Protein AF-A0A6G0W9A1-F1 (afdb_monomer)

Structure (mmCIF, N/CA/C/O backbone):
data_AF-A0A6G0W9A1-F1
#
_entry.id   AF-A0A6G0W9A1-F1
#
loop_
_atom_site.group_PDB
_atom_site.id
_atom_site.type_symbol
_atom_site.label_atom_id
_atom_site.label_alt_id
_atom_site.label_comp_id
_atom_site.label_asym_id
_atom_site.label_entity_id
_atom_site.label_seq_id
_atom_site.pdbx_PDB_ins_code
_atom_site.Cartn_x
_atom_site.Cartn_y
_atom_site.Cartn_z
_atom_site.occupancy
_atom_site.B_iso_or_equiv
_atom_site.auth_seq_id
_atom_site.auth_comp_id
_atom_site.auth_asym_id
_atom_site.auth_atom_id
_atom_site.pdbx_PDB_model_num
ATOM 1 N N . MET A 1 1 ? -21.232 -17.040 -20.614 1.00 35.88 1 MET A N 1
ATOM 2 C CA . MET A 1 1 ? -21.129 -15.63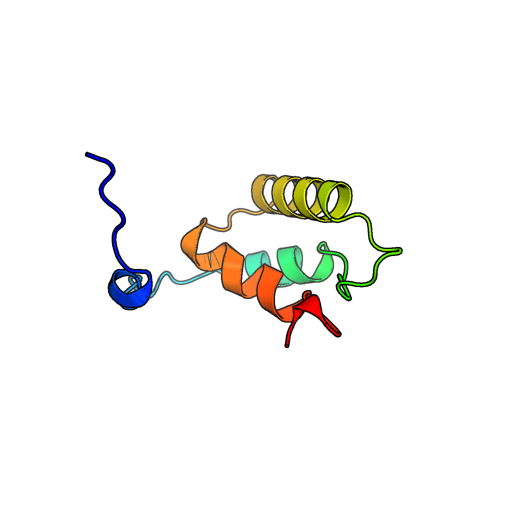7 -21.066 1.00 35.88 1 MET A CA 1
ATOM 3 C C . MET A 1 1 ? -20.735 -14.808 -19.859 1.00 35.88 1 MET A C 1
ATOM 5 O O . MET A 1 1 ? -21.497 -14.762 -18.905 1.00 35.88 1 MET A O 1
ATOM 9 N N . SER A 1 2 ? -19.500 -14.303 -19.853 1.00 49.72 2 SER A N 1
ATOM 10 C CA . SER A 1 2 ? -18.929 -13.532 -18.743 1.00 49.72 2 SER A CA 1
ATOM 11 C C . SER A 1 2 ? -19.615 -12.168 -18.676 1.00 49.72 2 SER A C 1
ATOM 13 O O . SER A 1 2 ? -19.590 -11.428 -19.659 1.00 49.72 2 SER A O 1
ATOM 15 N N . ALA A 1 3 ? -20.285 -11.863 -17.565 1.00 50.56 3 ALA A N 1
ATOM 16 C CA . ALA A 1 3 ? -20.926 -10.571 -17.361 1.00 50.56 3 ALA A CA 1
ATOM 17 C C . ALA A 1 3 ? -19.853 -9.537 -16.993 1.00 50.56 3 ALA A C 1
ATOM 19 O O . ALA A 1 3 ? -19.546 -9.334 -15.821 1.00 50.56 3 ALA A O 1
ATOM 20 N N . TYR A 1 4 ? -19.266 -8.897 -18.005 1.00 54.69 4 TYR A N 1
ATOM 21 C CA . TYR A 1 4 ? -18.494 -7.673 -17.813 1.00 54.69 4 TYR A CA 1
ATOM 22 C C . TYR A 1 4 ? -19.478 -6.552 -17.466 1.00 54.69 4 TYR A C 1
ATOM 24 O O . TYR A 1 4 ? -20.128 -5.979 -18.338 1.00 54.69 4 TYR A O 1
ATOM 32 N N . THR A 1 5 ? -19.643 -6.278 -16.175 1.00 56.78 5 THR A N 1
ATOM 33 C CA . THR A 1 5 ? -20.357 -5.083 -15.719 1.00 56.78 5 THR A CA 1
ATOM 34 C C . THR A 1 5 ? -19.435 -3.872 -15.887 1.00 56.78 5 THR A C 1
ATOM 36 O O . THR A 1 5 ? -18.315 -3.914 -15.371 1.00 56.78 5 THR A O 1
ATOM 39 N N . PRO A 1 6 ? -19.864 -2.806 -16.589 1.00 47.59 6 PRO A N 1
ATOM 40 C CA . PRO A 1 6 ? -19.039 -1.626 -16.800 1.00 47.59 6 PRO A CA 1
ATOM 41 C C . PRO A 1 6 ? -18.728 -0.943 -15.465 1.00 47.59 6 PRO A C 1
ATOM 43 O O . PRO A 1 6 ? -19.588 -0.849 -14.586 1.00 47.59 6 PRO A O 1
ATOM 46 N N . TYR A 1 7 ? -17.494 -0.449 -15.339 1.00 52.12 7 TYR A N 1
ATOM 47 C CA . TYR A 1 7 ? -16.940 0.234 -14.160 1.00 52.12 7 TYR A CA 1
ATOM 48 C C . TYR A 1 7 ? -17.818 1.398 -13.651 1.00 52.12 7 TYR A C 1
ATOM 50 O O . TYR A 1 7 ? -17.782 1.749 -12.474 1.00 52.12 7 TYR A O 1
ATOM 58 N N . GLU A 1 8 ? -18.663 1.961 -14.5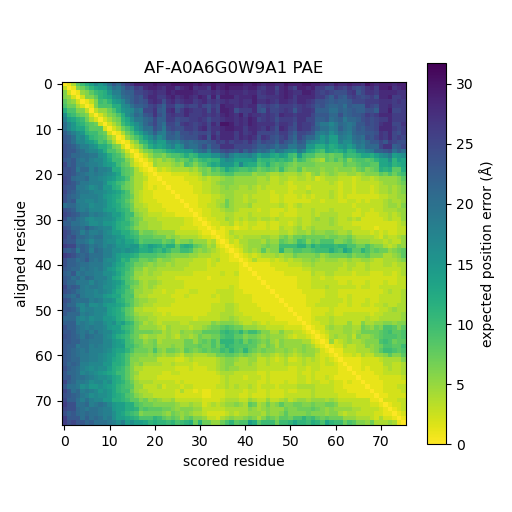18 1.00 46.00 8 GLU A N 1
ATOM 59 C CA . GLU A 1 8 ? -19.520 3.115 -14.232 1.00 46.00 8 GLU A CA 1
ATOM 60 C C . GLU A 1 8 ? -20.658 2.826 -13.233 1.00 46.00 8 GLU A C 1
ATOM 62 O O . GLU A 1 8 ? -21.154 3.744 -12.576 1.00 46.00 8 GLU A O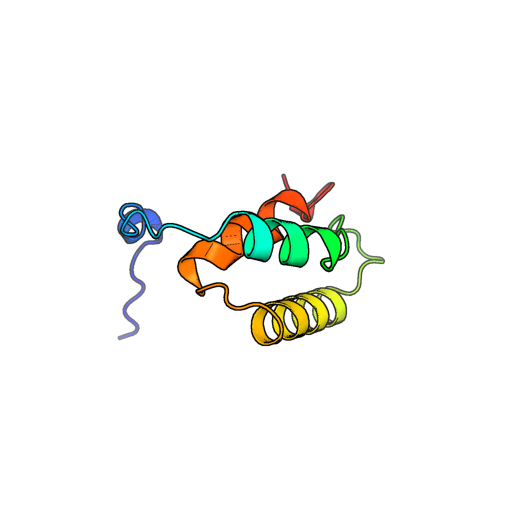 1
ATOM 67 N N . ALA A 1 9 ? -21.042 1.557 -13.041 1.00 45.28 9 ALA A N 1
ATOM 68 C CA . ALA A 1 9 ? -22.146 1.177 -12.154 1.00 45.28 9 ALA A CA 1
ATOM 69 C C . ALA A 1 9 ? -21.801 1.188 -10.647 1.00 45.28 9 ALA A C 1
ATOM 71 O O . ALA A 1 9 ? -22.692 0.986 -9.822 1.00 45.28 9 ALA A O 1
ATOM 72 N N . ARG A 1 10 ? -20.540 1.436 -10.257 1.00 51.88 10 ARG A N 1
ATOM 73 C CA . ARG A 1 10 ? -20.118 1.509 -8.839 1.00 51.88 10 ARG A CA 1
ATOM 74 C C . ARG A 1 10 ? -20.109 2.921 -8.243 1.00 51.88 10 ARG A C 1
ATOM 76 O O . ARG A 1 10 ? -19.731 3.096 -7.095 1.00 51.88 10 ARG A O 1
ATOM 83 N N . THR A 1 11 ? -20.565 3.942 -8.965 1.00 50.44 11 THR A N 1
ATOM 84 C CA . THR A 1 11 ? -20.462 5.351 -8.523 1.00 50.44 11 THR A CA 1
ATOM 85 C C . THR A 1 11 ? -21.481 5.791 -7.461 1.00 50.44 11 THR A C 1
ATOM 87 O O . THR A 1 11 ? -21.547 6.966 -7.104 1.00 50.44 11 THR A O 1
ATOM 90 N N . ARG A 1 12 ? -22.253 4.864 -6.888 1.00 49.19 12 ARG A N 1
ATOM 91 C CA . ARG A 1 12 ? -23.026 5.107 -5.662 1.00 49.19 12 ARG A CA 1
ATOM 92 C C . ARG A 1 12 ? -22.709 4.038 -4.635 1.00 49.19 12 ARG A C 1
ATOM 94 O O . ARG A 1 12 ? -23.582 3.284 -4.213 1.00 49.19 12 ARG A O 1
ATOM 101 N N . GLU A 1 13 ? -21.444 3.975 -4.236 1.00 53.50 13 GLU A N 1
ATOM 102 C CA . GLU A 1 13 ? -21.136 3.367 -2.950 1.00 53.50 13 GLU A CA 1
ATOM 103 C C . GLU A 1 13 ? -21.938 4.132 -1.886 1.00 53.50 13 GLU A C 1
ATOM 105 O O . GLU A 1 13 ? -21.952 5.370 -1.910 1.00 53.50 13 GLU A O 1
ATOM 110 N N . PRO A 1 14 ? -22.676 3.444 -0.995 1.00 51.41 14 PRO A N 1
ATOM 111 C CA . PRO A 1 14 ? -23.272 4.118 0.147 1.00 51.41 14 PRO A CA 1
ATOM 112 C C . PRO A 1 14 ? -22.158 4.900 0.840 1.00 51.41 14 PRO A C 1
ATOM 114 O O . PRO A 1 14 ? -21.024 4.427 0.888 1.00 51.41 14 PRO A O 1
ATOM 117 N N . SER A 1 15 ? -22.456 6.103 1.330 1.00 56.81 15 SER A N 1
ATOM 118 C CA . SER A 1 15 ? -21.521 6.911 2.113 1.00 56.81 15 SER A CA 1
ATOM 119 C C . SER A 1 15 ? -21.155 6.148 3.385 1.00 56.81 15 SER A C 1
ATOM 121 O O . SER A 1 15 ? -21.718 6.386 4.450 1.00 56.81 15 SER A O 1
ATOM 123 N N . VAL A 1 16 ? -20.268 5.163 3.273 1.00 58.81 16 VAL A N 1
ATOM 124 C CA . VAL A 1 16 ? -19.768 4.424 4.412 1.00 58.81 16 VAL A CA 1
ATOM 125 C C . VAL A 1 16 ? -18.886 5.407 5.145 1.00 58.81 16 VAL A C 1
ATOM 127 O O . VAL A 1 16 ? -17.906 5.925 4.605 1.00 58.81 16 VAL A O 1
ATOM 130 N N . LEU A 1 17 ? -19.314 5.714 6.364 1.00 66.94 17 LEU A N 1
ATOM 131 C CA . LEU A 1 17 ? -18.529 6.450 7.331 1.00 66.94 17 LEU A CA 1
ATOM 132 C C . LEU A 1 17 ? -17.295 5.604 7.631 1.00 66.94 17 LEU A C 1
ATOM 134 O O . LEU A 1 17 ? -17.348 4.666 8.421 1.00 66.94 17 LEU A O 1
ATOM 138 N N . ILE A 1 18 ? -16.209 5.903 6.926 1.00 68.56 18 ILE A N 1
ATOM 139 C CA . ILE A 1 18 ? -14.901 5.344 7.224 1.00 68.56 18 ILE A CA 1
ATOM 140 C C . ILE A 1 18 ? -14.410 6.060 8.483 1.00 68.56 18 ILE A C 1
ATOM 142 O O . ILE A 1 18 ? -14.336 7.293 8.462 1.00 68.56 18 ILE A O 1
ATOM 146 N N . PRO A 1 19 ? -14.084 5.342 9.568 1.00 76.94 19 PRO A N 1
ATOM 147 C CA . PRO A 1 19 ? -13.473 5.963 10.733 1.00 76.94 19 PRO A CA 1
ATOM 148 C C . PRO A 1 19 ? -12.164 6.651 10.326 1.00 76.94 19 PRO A C 1
ATOM 150 O O . PRO A 1 19 ? -11.285 6.025 9.731 1.00 76.94 19 PRO A O 1
ATOM 153 N N . SER A 1 20 ? -12.044 7.949 10.617 1.00 76.81 20 SER A N 1
ATOM 154 C CA . SER A 1 20 ? -10.879 8.750 10.217 1.00 76.81 20 SER A CA 1
ATOM 155 C C . SER A 1 20 ? -9.569 8.206 10.790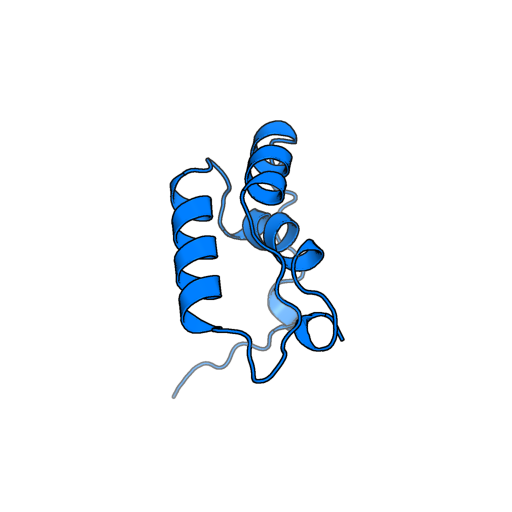 1.00 76.81 20 SER A C 1
ATOM 157 O O . SER A 1 20 ? -8.556 8.238 10.097 1.00 76.81 20 SER A O 1
ATOM 159 N N . ASP A 1 21 ? -9.596 7.672 12.016 1.00 83.19 21 ASP A N 1
ATOM 160 C CA . ASP A 1 21 ? -8.429 7.072 12.668 1.00 83.19 21 ASP A CA 1
ATOM 161 C C . ASP A 1 21 ? -7.941 5.818 11.930 1.00 83.19 21 ASP A C 1
ATOM 163 O O . ASP A 1 21 ? -6.759 5.721 11.611 1.00 83.19 21 ASP A O 1
ATOM 167 N N . ASP A 1 22 ? -8.845 4.899 11.572 1.00 82.75 22 ASP A N 1
ATOM 168 C CA . ASP A 1 22 ? -8.494 3.681 10.826 1.00 82.75 22 ASP A CA 1
ATOM 169 C C . ASP A 1 22 ? -7.956 4.019 9.426 1.00 82.75 22 ASP A C 1
ATOM 171 O O . ASP A 1 22 ? -6.999 3.404 8.954 1.00 82.75 22 ASP A O 1
ATOM 175 N N . LEU A 1 23 ? -8.527 5.039 8.772 1.00 84.12 23 LEU A N 1
ATOM 176 C CA . LEU A 1 23 ? -8.053 5.524 7.474 1.00 84.12 23 LEU A CA 1
ATOM 177 C C . LEU A 1 23 ? -6.655 6.141 7.569 1.00 84.12 23 LEU A C 1
ATOM 179 O O . LEU A 1 23 ? -5.822 5.945 6.683 1.00 84.12 23 LEU A O 1
ATOM 183 N N . GLN A 1 24 ? -6.396 6.906 8.626 1.00 85.75 24 GLN A N 1
ATOM 184 C CA . GLN A 1 24 ? -5.098 7.525 8.850 1.00 85.75 24 GLN A CA 1
ATOM 185 C C . GLN A 1 24 ? -4.034 6.482 9.202 1.00 85.75 24 GLN A C 1
ATOM 187 O O . GLN A 1 24 ? -2.923 6.560 8.683 1.00 85.75 24 GLN A O 1
ATOM 192 N N . ILE A 1 25 ? -4.376 5.483 10.021 1.00 87.94 25 ILE A N 1
ATOM 193 C CA . ILE A 1 25 ? -3.497 4.349 10.327 1.00 87.94 25 ILE A CA 1
ATOM 194 C C . ILE A 1 25 ? -3.136 3.609 9.040 1.00 87.94 25 ILE A C 1
ATOM 196 O O . ILE A 1 25 ? -1.952 3.463 8.750 1.00 87.94 25 ILE A O 1
ATOM 200 N N . ALA A 1 26 ? -4.129 3.246 8.224 1.00 88.44 26 ALA A N 1
ATOM 201 C CA . ALA A 1 26 ? -3.894 2.587 6.943 1.00 88.44 26 ALA A CA 1
ATOM 202 C C . ALA A 1 26 ? -2.933 3.386 6.055 1.00 88.44 26 ALA A C 1
ATOM 204 O O . ALA A 1 26 ? -1.941 2.853 5.573 1.00 88.44 26 ALA A O 1
ATOM 205 N N . ARG A 1 27 ? -3.181 4.691 5.888 1.00 87.25 27 ARG A N 1
ATOM 206 C CA . ARG A 1 27 ? -2.323 5.560 5.069 1.00 87.25 27 ARG A CA 1
ATOM 207 C C . ARG A 1 27 ? -0.890 5.649 5.581 1.00 87.25 27 ARG A C 1
ATOM 209 O O . ARG A 1 27 ? 0.018 5.707 4.767 1.00 87.25 27 ARG A O 1
ATOM 216 N N . ASN A 1 28 ? -0.691 5.674 6.894 1.00 88.62 28 ASN A N 1
ATOM 217 C CA . ASN A 1 28 ? 0.644 5.741 7.485 1.00 88.62 28 ASN A CA 1
ATOM 218 C C . ASN A 1 28 ? 1.397 4.405 7.404 1.00 88.62 28 ASN A C 1
ATOM 220 O O . ASN A 1 28 ? 2.621 4.395 7.496 1.00 88.62 28 ASN A O 1
ATOM 224 N N . SER A 1 29 ? 0.675 3.290 7.287 1.00 89.38 29 SER A N 1
ATOM 225 C CA . SER A 1 29 ? 1.256 1.949 7.175 1.00 89.38 29 SER A CA 1
ATOM 226 C C . SER A 1 29 ? 1.541 1.536 5.733 1.00 89.38 29 SER A C 1
ATOM 228 O O . SER A 1 29 ? 2.422 0.714 5.497 1.00 89.38 29 SER A O 1
ATOM 230 N N . LEU A 1 30 ? 0.808 2.091 4.769 1.00 91.38 30 LEU A N 1
ATOM 231 C CA . LEU A 1 30 ? 1.046 1.836 3.356 1.00 91.38 30 LEU A CA 1
ATOM 232 C C . LEU A 1 30 ? 2.332 2.508 2.875 1.00 91.38 30 LEU A C 1
ATOM 234 O O . LEU A 1 30 ? 2.665 3.623 3.269 1.00 91.38 30 LEU A O 1
ATOM 238 N N . THR A 1 31 ? 3.043 1.806 2.000 1.00 90.44 31 THR A N 1
ATOM 239 C CA . THR A 1 31 ? 4.224 2.334 1.314 1.00 90.44 31 THR A CA 1
ATOM 240 C C . THR A 1 31 ? 3.803 3.003 0.014 1.00 90.44 31 THR A C 1
ATOM 242 O O . THR A 1 31 ? 2.807 2.603 -0.584 1.00 90.44 31 THR A O 1
ATOM 245 N N . GLU A 1 32 ? 4.552 4.010 -0.422 1.00 92.00 32 GLU A N 1
ATOM 246 C CA . GLU A 1 32 ? 4.349 4.637 -1.727 1.00 92.00 32 GLU A CA 1
ATOM 247 C C . GLU A 1 32 ? 4.752 3.682 -2.862 1.00 92.00 32 GLU A C 1
ATOM 249 O O . GLU A 1 32 ? 5.626 2.828 -2.693 1.00 92.00 32 GLU A O 1
ATOM 254 N N . PHE A 1 33 ? 4.098 3.826 -4.013 1.00 92.12 33 PHE A N 1
ATOM 255 C CA . PHE A 1 33 ? 4.377 3.060 -5.223 1.00 92.12 33 PHE A CA 1
ATOM 256 C C . PHE A 1 33 ? 4.383 3.995 -6.430 1.00 92.12 33 PHE A C 1
ATOM 258 O O . PHE A 1 33 ? 3.347 4.564 -6.777 1.00 92.12 33 PHE A O 1
ATOM 265 N N . ASP A 1 34 ? 5.547 4.167 -7.058 1.00 89.94 34 ASP A N 1
ATOM 266 C CA . ASP A 1 34 ? 5.766 5.129 -8.144 1.00 89.94 34 ASP A CA 1
ATOM 267 C C . ASP A 1 34 ? 5.419 4.571 -9.535 1.00 89.94 34 ASP A C 1
ATOM 269 O O . ASP A 1 34 ? 5.281 5.328 -10.504 1.00 89.94 34 ASP A O 1
ATOM 273 N N . GLY A 1 35 ? 5.266 3.249 -9.655 1.00 86.50 35 GLY A N 1
ATOM 274 C CA . GLY A 1 35 ? 4.987 2.574 -10.922 1.00 86.50 35 GLY A CA 1
ATOM 275 C C . GLY A 1 35 ? 6.200 2.543 -11.856 1.00 86.50 35 GLY A C 1
ATOM 276 O O . GLY A 1 35 ? 6.051 2.616 -13.080 1.00 86.50 35 GLY A O 1
ATOM 277 N N . LEU A 1 36 ? 7.407 2.492 -11.294 1.00 89.12 36 LEU A N 1
ATOM 278 C CA . LEU A 1 36 ? 8.661 2.337 -12.025 1.00 89.12 36 LEU A CA 1
ATOM 279 C C . LEU A 1 36 ? 8.957 0.855 -12.294 1.00 89.12 36 LEU A C 1
ATOM 281 O O . LEU A 1 36 ? 8.533 -0.017 -11.548 1.00 89.12 36 LEU A O 1
ATOM 285 N N . ASP A 1 37 ? 9.758 0.557 -13.323 1.00 79.56 37 ASP A N 1
ATOM 286 C CA . ASP A 1 37 ? 10.171 -0.826 -13.640 1.00 79.56 37 ASP A CA 1
ATOM 287 C C . ASP A 1 37 ? 11.008 -1.482 -12.522 1.00 79.56 37 ASP A C 1
ATOM 289 O O . ASP A 1 37 ? 11.199 -2.696 -12.507 1.00 79.56 37 ASP A O 1
ATOM 293 N N . THR A 1 38 ? 11.548 -0.671 -11.609 1.00 84.50 38 THR A N 1
ATOM 294 C CA . THR A 1 38 ? 12.272 -1.117 -10.413 1.00 84.50 38 THR A CA 1
ATOM 295 C C . THR A 1 38 ? 11.360 -1.420 -9.234 1.00 84.50 38 THR A C 1
ATOM 297 O O . THR A 1 38 ? 11.826 -2.028 -8.271 1.00 84.50 38 THR A O 1
ATOM 300 N N . ASP A 1 39 ? 10.105 -0.973 -9.280 1.00 86.81 39 ASP A N 1
ATOM 301 C CA . ASP A 1 39 ? 9.149 -1.246 -8.219 1.00 86.81 39 ASP A CA 1
ATOM 302 C C . ASP A 1 39 ? 8.670 -2.693 -8.326 1.00 86.81 39 ASP A C 1
ATOM 304 O O . ASP A 1 39 ? 8.488 -3.232 -9.419 1.00 86.81 39 ASP A O 1
ATOM 308 N N . ASP A 1 40 ? 8.447 -3.325 -7.177 1.00 90.12 40 ASP A N 1
ATOM 309 C CA . ASP A 1 40 ? 7.871 -4.662 -7.113 1.00 90.12 40 ASP A CA 1
ATOM 310 C C . ASP A 1 40 ? 6.351 -4.553 -6.888 1.00 90.12 40 ASP A C 1
ATOM 312 O O . ASP A 1 40 ? 5.906 -4.298 -5.761 1.00 90.12 40 ASP A O 1
ATOM 316 N N . PRO A 1 41 ? 5.525 -4.732 -7.938 1.00 87.62 41 PRO A N 1
ATOM 317 C CA . PRO A 1 41 ? 4.077 -4.630 -7.809 1.00 87.62 41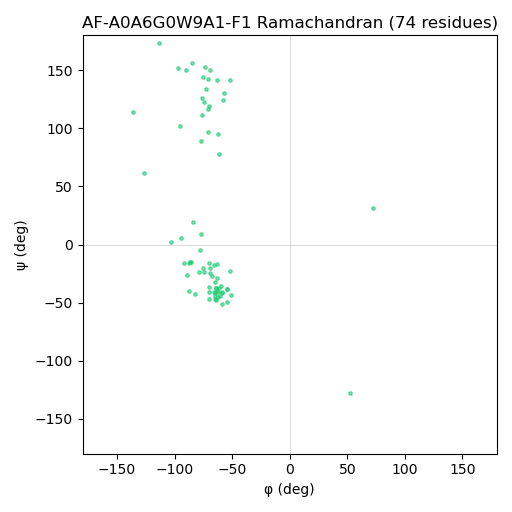 PRO A CA 1
ATOM 318 C C . PRO A 1 41 ? 3.488 -5.765 -6.968 1.00 87.62 41 PRO A C 1
ATOM 320 O O . PRO A 1 41 ? 2.445 -5.569 -6.351 1.00 87.62 41 PRO A O 1
ATOM 323 N N . VAL A 1 42 ? 4.131 -6.939 -6.925 1.00 92.12 42 VAL A N 1
ATOM 324 C CA . VAL A 1 42 ? 3.654 -8.072 -6.119 1.00 92.12 42 VAL A CA 1
ATOM 325 C C . VAL A 1 42 ? 3.854 -7.751 -4.647 1.00 92.12 42 VAL A C 1
ATOM 327 O O . VAL A 1 42 ? 2.912 -7.851 -3.868 1.00 92.12 42 VAL A O 1
ATOM 330 N N . TRP A 1 43 ? 5.039 -7.260 -4.286 1.00 91.94 43 TRP A N 1
ATOM 331 C CA . TRP A 1 43 ? 5.309 -6.815 -2.922 1.00 91.94 43 TRP A CA 1
ATOM 332 C C . TRP A 1 43 ? 4.364 -5.690 -2.476 1.00 91.94 43 TRP A C 1
ATOM 334 O O . TRP A 1 43 ? 3.866 -5.713 -1.351 1.00 91.94 43 TRP A O 1
ATOM 344 N N . PHE A 1 44 ? 4.071 -4.723 -3.351 1.00 90.50 44 PHE A N 1
ATOM 345 C CA . PHE A 1 44 ? 3.119 -3.654 -3.039 1.00 90.50 44 PHE A CA 1
ATOM 346 C C . PHE A 1 44 ? 1.694 -4.186 -2.799 1.00 90.50 44 PHE A C 1
ATOM 348 O O . PHE A 1 44 ? 1.014 -3.733 -1.872 1.00 90.50 44 PHE A O 1
ATOM 355 N N . ILE A 1 45 ? 1.245 -5.166 -3.592 1.00 90.88 45 ILE A N 1
ATOM 356 C CA . ILE A 1 45 ? -0.053 -5.835 -3.404 1.00 90.88 45 ILE A CA 1
ATOM 357 C C . ILE A 1 45 ? -0.083 -6.599 -2.073 1.00 90.88 45 ILE A C 1
ATOM 359 O O . ILE A 1 45 ? -1.004 -6.404 -1.285 1.00 90.88 45 ILE A O 1
ATOM 363 N N . ASP A 1 46 ? 0.948 -7.385 -1.771 1.00 92.75 46 ASP A N 1
ATOM 364 C CA . ASP A 1 46 ? 1.029 -8.136 -0.512 1.00 92.75 46 ASP A CA 1
ATOM 365 C C . ASP A 1 46 ? 1.052 -7.195 0.707 1.00 92.75 46 ASP A C 1
ATOM 367 O O . ASP A 1 46 ? 0.387 -7.431 1.718 1.00 92.75 46 ASP A O 1
ATOM 371 N N . ASN A 1 47 ? 1.785 -6.080 0.612 1.00 91.00 47 ASN A N 1
ATOM 372 C CA . ASN A 1 47 ? 1.818 -5.062 1.658 1.00 91.00 47 ASN A CA 1
ATOM 373 C C . ASN A 1 47 ? 0.447 -4.393 1.843 1.00 91.00 47 ASN A C 1
ATOM 375 O O . ASN A 1 47 ? -0.011 -4.218 2.973 1.00 91.00 47 ASN A O 1
ATOM 379 N N . THR A 1 48 ? -0.229 -4.034 0.747 1.00 91.06 48 THR A N 1
ATOM 380 C CA . THR A 1 48 ? -1.568 -3.430 0.811 1.00 91.06 48 THR A CA 1
ATOM 381 C C . THR A 1 48 ? -2.603 -4.397 1.387 1.00 91.06 48 THR A C 1
ATOM 383 O O . THR A 1 48 ? -3.392 -3.987 2.236 1.00 91.06 48 THR A O 1
ATOM 386 N N . GLU A 1 49 ? -2.581 -5.675 1.009 1.00 90.50 49 GLU A N 1
ATOM 387 C CA . GLU A 1 49 ? -3.470 -6.695 1.579 1.00 90.50 4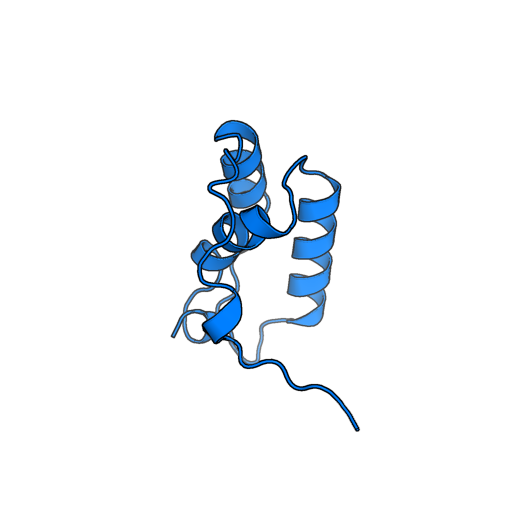9 GLU A CA 1
ATOM 388 C C . GLU A 1 49 ? -3.220 -6.886 3.083 1.00 90.50 49 GLU A C 1
ATOM 390 O O . GLU A 1 49 ? -4.160 -6.826 3.876 1.00 90.50 49 GLU A O 1
ATOM 395 N N . SER A 1 50 ? -1.955 -6.981 3.501 1.00 90.88 50 SER A N 1
ATOM 396 C CA . SER A 1 50 ? -1.586 -7.102 4.917 1.00 90.88 50 SER A CA 1
ATOM 397 C C . SER A 1 50 ? -2.076 -5.916 5.760 1.00 90.88 50 SER A C 1
ATOM 399 O O . SER A 1 50 ? -2.606 -6.099 6.858 1.00 90.88 50 SER A O 1
ATOM 401 N N . VAL A 1 51 ? -1.969 -4.682 5.250 1.00 90.31 51 VAL A N 1
ATOM 402 C CA . VAL A 1 51 ? -2.489 -3.494 5.952 1.00 90.31 51 VAL A CA 1
ATOM 403 C C . VAL A 1 51 ? -4.023 -3.477 5.966 1.00 90.31 51 VAL A C 1
ATOM 405 O O . VAL A 1 51 ? -4.620 -3.085 6.972 1.00 90.31 51 VAL A O 1
ATOM 408 N N . LEU A 1 52 ? -4.689 -3.929 4.900 1.00 88.50 52 LEU A N 1
ATOM 409 C CA . LEU A 1 52 ? -6.147 -4.060 4.887 1.00 88.50 52 LEU A CA 1
ATOM 410 C C . LEU A 1 52 ? -6.624 -5.037 5.969 1.00 88.50 52 LEU A C 1
ATOM 412 O O . LE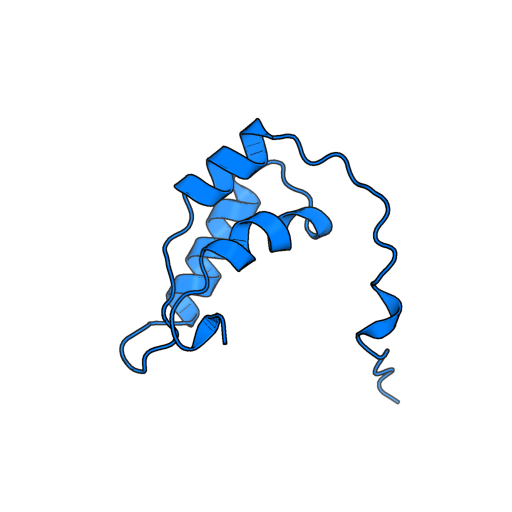U A 1 52 ? -7.550 -4.706 6.699 1.00 88.50 52 LEU A O 1
ATOM 416 N N . GLU A 1 53 ? -5.970 -6.190 6.128 1.00 87.50 53 GLU A N 1
ATOM 417 C CA . GLU A 1 53 ? -6.312 -7.176 7.164 1.00 87.50 53 GLU A CA 1
ATOM 418 C C . GLU A 1 53 ? -6.091 -6.656 8.592 1.00 87.50 53 GLU A C 1
ATOM 420 O O . GLU A 1 53 ? -6.820 -7.020 9.5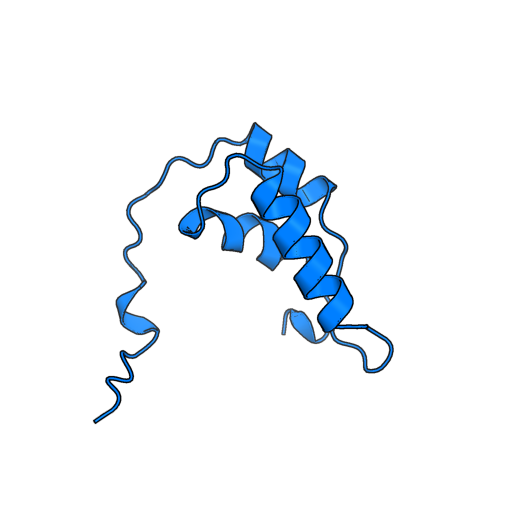20 1.00 87.50 53 GLU A O 1
ATOM 425 N N . GLN A 1 54 ? -5.091 -5.794 8.783 1.00 85.88 54 GLN A N 1
ATOM 426 C CA . GLN A 1 54 ? -4.779 -5.189 10.081 1.00 85.88 54 GLN A CA 1
ATOM 427 C C . GLN A 1 54 ? -5.717 -4.034 10.442 1.00 85.88 54 GLN A C 1
ATOM 429 O O . GLN A 1 54 ? -5.882 -3.706 11.621 1.00 85.88 54 GLN A O 1
ATOM 434 N N . THR A 1 55 ? -6.3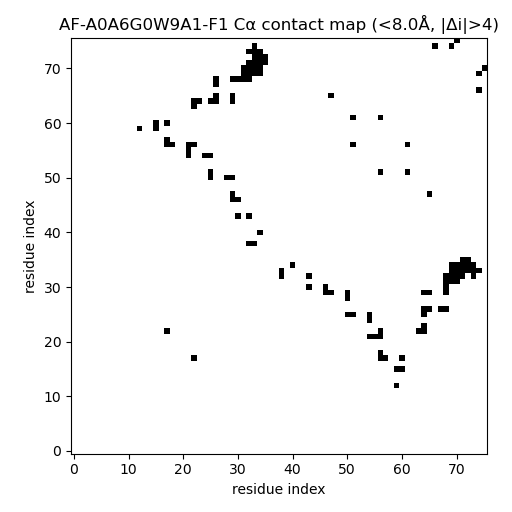29 -3.404 9.442 1.00 81.75 55 THR A N 1
ATOM 435 C CA . THR A 1 55 ? -7.225 -2.265 9.632 1.00 81.75 55 THR A CA 1
ATOM 436 C C . THR A 1 55 ? -8.676 -2.731 9.646 1.00 81.75 55 THR A C 1
ATOM 438 O O . THR A 1 55 ? -9.057 -3.724 9.039 1.00 81.75 55 THR A O 1
ATOM 441 N N . ARG A 1 56 ? -9.552 -2.006 10.346 1.00 80.31 56 ARG A N 1
ATOM 442 C CA . ARG A 1 56 ? -10.998 -2.310 10.352 1.00 80.31 56 ARG A CA 1
ATOM 443 C C . ARG A 1 56 ? -11.727 -1.685 9.161 1.00 80.31 56 ARG A C 1
ATOM 445 O O . ARG A 1 56 ? -12.943 -1.487 9.203 1.00 80.31 56 ARG A O 1
ATOM 452 N N . LEU A 1 57 ? -10.981 -1.329 8.116 1.00 79.81 57 LEU A N 1
ATOM 453 C CA . LEU A 1 57 ? -11.518 -0.686 6.934 1.00 79.81 57 LEU A CA 1
ATOM 454 C C . LEU A 1 57 ? -12.318 -1.692 6.120 1.00 79.81 57 LEU A C 1
ATOM 456 O O . LEU A 1 57 ? -11.884 -2.803 5.836 1.00 79.81 57 LEU A O 1
ATOM 460 N N . ILE A 1 58 ? -13.506 -1.276 5.700 1.00 80.75 58 ILE A N 1
ATOM 461 C CA . ILE A 1 58 ? -14.239 -2.032 4.696 1.00 80.75 58 ILE A CA 1
ATOM 462 C C . ILE A 1 58 ? -13.594 -1.830 3.319 1.00 80.75 58 ILE A C 1
ATOM 464 O O . ILE A 1 58 ? -13.046 -0.765 3.030 1.00 80.75 58 ILE A O 1
ATOM 468 N N . VAL A 1 59 ? -13.745 -2.816 2.434 1.00 76.62 59 VAL A N 1
ATOM 469 C CA . VAL A 1 59 ? -13.160 -2.799 1.079 1.00 76.62 59 VAL A CA 1
ATOM 470 C C . VAL A 1 59 ? -13.540 -1.538 0.284 1.00 76.62 59 VAL A C 1
ATOM 472 O O . VAL A 1 59 ? -12.691 -0.964 -0.386 1.00 76.62 59 VAL A O 1
ATOM 475 N N . ALA A 1 60 ? -14.776 -1.040 0.414 1.00 72.81 60 ALA A N 1
ATOM 476 C CA . ALA A 1 60 ? -15.213 0.201 -0.247 1.00 72.81 60 ALA A CA 1
ATOM 477 C C . ALA A 1 60 ? -14.440 1.449 0.230 1.00 72.81 60 ALA A C 1
ATOM 479 O O . ALA A 1 60 ? -14.260 2.417 -0.501 1.00 72.81 60 ALA A O 1
ATOM 480 N N . GLY A 1 61 ? -13.952 1.439 1.473 1.00 77.88 61 GLY A N 1
ATOM 481 C CA . GLY A 1 61 ? -13.139 2.521 2.021 1.00 77.88 61 GLY A CA 1
ATOM 482 C C . GLY A 1 61 ? -11.646 2.388 1.741 1.00 77.88 61 GLY A C 1
ATOM 483 O O . GLY A 1 61 ? -10.917 3.373 1.860 1.00 77.88 61 GLY A O 1
ATOM 484 N N . TRP A 1 62 ? -11.207 1.197 1.335 1.00 86.81 62 TRP A N 1
ATOM 485 C CA . TRP A 1 62 ? -9.804 0.872 1.114 1.00 86.81 62 TRP A CA 1
ATOM 486 C C . TRP A 1 62 ? -9.178 1.691 -0.015 1.00 86.81 62 TRP A C 1
ATOM 488 O O . TRP A 1 62 ? -8.054 2.170 0.120 1.00 86.81 62 TRP A O 1
ATOM 498 N N . TRP A 1 63 ? -9.938 1.965 -1.082 1.00 85.88 63 TRP A N 1
ATOM 499 C CA . TRP A 1 63 ? -9.464 2.802 -2.190 1.00 85.88 63 TRP A CA 1
ATOM 500 C C . TRP A 1 63 ? -8.969 4.174 -1.712 1.00 85.88 63 TRP A C 1
ATOM 502 O O . TRP A 1 63 ? -7.929 4.647 -2.153 1.00 85.88 63 TRP A O 1
ATOM 512 N N . ARG A 1 64 ? -9.640 4.779 -0.720 1.00 86.19 64 ARG A N 1
ATOM 513 C CA . ARG A 1 64 ? -9.237 6.084 -0.165 1.00 86.19 64 ARG A CA 1
ATOM 514 C C . ARG A 1 64 ? -7.936 6.035 0.643 1.00 86.19 64 ARG A C 1
ATOM 516 O O . ARG A 1 64 ? -7.382 7.096 0.949 1.00 86.19 64 ARG A O 1
ATOM 523 N N . ALA A 1 65 ? -7.486 4.848 1.047 1.00 88.44 65 ALA A N 1
ATOM 524 C CA . ALA A 1 65 ? -6.202 4.635 1.707 1.00 88.44 65 ALA A CA 1
ATOM 525 C C . ALA A 1 65 ? -5.075 4.408 0.689 1.00 88.44 65 ALA A C 1
ATOM 527 O O . ALA A 1 65 ? -3.993 4.955 0.880 1.00 88.44 65 ALA A O 1
ATOM 528 N N . VAL A 1 66 ? -5.354 3.659 -0.386 1.00 89.06 66 VAL A N 1
ATOM 529 C CA . VAL A 1 66 ? -4.375 3.259 -1.413 1.00 89.06 66 VAL A CA 1
ATOM 530 C C . VAL A 1 66 ? -4.134 4.342 -2.460 1.00 89.06 66 VAL A C 1
ATOM 532 O O . VAL A 1 66 ? -2.985 4.600 -2.794 1.00 89.06 66 VAL A O 1
ATOM 535 N N . GLU A 1 67 ? -5.179 5.015 -2.949 1.00 89.81 67 GLU A N 1
ATOM 536 C CA . GLU A 1 67 ? -5.074 6.041 -4.001 1.00 89.81 67 GLU A CA 1
ATOM 537 C C . GLU A 1 67 ? -4.016 7.120 -3.694 1.00 89.81 67 GLU A C 1
ATOM 539 O O . GLU A 1 67 ? -3.204 7.407 -4.568 1.00 89.81 67 GLU A O 1
ATOM 544 N N . PRO A 1 68 ? -3.906 7.666 -2.464 1.00 89.75 68 PRO A N 1
ATOM 545 C CA . PRO A 1 68 ? -2.861 8.638 -2.144 1.00 89.75 68 PRO A CA 1
ATOM 546 C C . PRO A 1 68 ? -1.429 8.088 -2.189 1.00 89.75 68 PRO A C 1
ATOM 548 O O . PRO A 1 68 ? -0.498 8.891 -2.189 1.00 89.75 68 PRO A O 1
ATOM 551 N N . GLN A 1 69 ? -1.249 6.766 -2.157 1.00 90.50 69 GLN A N 1
ATOM 552 C CA . GLN A 1 69 ? 0.052 6.086 -2.136 1.00 90.50 69 GLN A CA 1
ATOM 553 C C . GLN A 1 69 ? 0.548 5.740 -3.538 1.00 90.50 69 GLN A C 1
ATOM 555 O O . GLN A 1 69 ? 1.730 5.463 -3.715 1.00 90.50 69 GLN A O 1
ATOM 560 N N . LEU A 1 70 ? -0.338 5.786 -4.534 1.00 91.12 70 LEU A N 1
ATOM 561 C CA . LEU A 1 70 ? 0.035 5.685 -5.935 1.00 91.12 70 LEU A CA 1
ATOM 562 C C . LEU A 1 70 ? 0.644 7.023 -6.364 1.00 91.12 70 LEU A C 1
ATOM 564 O O . LEU A 1 70 ? -0.024 8.059 -6.392 1.00 91.12 70 LEU A O 1
ATOM 568 N N . LYS A 1 71 ? 1.946 7.008 -6.627 1.00 89.06 71 LYS A N 1
ATOM 569 C CA . LYS A 1 71 ? 2.753 8.161 -7.026 1.00 89.06 71 LYS A CA 1
ATOM 570 C C . LYS A 1 71 ? 3.245 7.975 -8.457 1.00 89.06 71 LYS A C 1
ATOM 572 O O . LYS A 1 71 ? 3.050 6.924 -9.065 1.00 89.06 71 LYS A O 1
ATOM 577 N N . GLY A 1 72 ? 3.879 9.013 -9.001 1.00 88.25 72 GLY A N 1
ATOM 578 C CA . GLY A 1 72 ? 4.535 8.941 -10.304 1.00 88.25 72 GLY A CA 1
ATOM 579 C C . GLY A 1 72 ? 3.612 8.407 -11.402 1.00 88.25 72 GLY A C 1
ATOM 580 O O . GLY A 1 72 ? 2.493 8.887 -11.563 1.00 88.25 72 GLY A O 1
ATOM 581 N N . LYS A 1 73 ? 4.082 7.382 -12.121 1.00 86.00 73 LYS A N 1
ATOM 582 C CA . LYS A 1 73 ? 3.342 6.729 -13.212 1.00 86.00 73 LYS A CA 1
ATOM 583 C C . LYS A 1 73 ? 2.139 5.928 -12.727 1.00 86.00 73 LYS A C 1
ATOM 585 O O . LYS A 1 73 ? 1.231 5.676 -13.509 1.00 86.00 73 LYS A O 1
ATOM 590 N N . ALA A 1 74 ? 2.147 5.479 -11.475 1.00 84.62 74 ALA A N 1
ATOM 591 C CA . ALA A 1 74 ? 1.054 4.692 -10.914 1.00 84.62 74 ALA A CA 1
ATOM 592 C C . ALA A 1 74 ? -0.179 5.546 -10.574 1.00 84.62 74 ALA A C 1
ATOM 594 O O . ALA A 1 74 ? -1.271 4.998 -10.431 1.00 84.62 74 ALA A O 1
ATOM 595 N N . GLY A 1 75 ? -0.003 6.863 -10.426 1.00 80.38 75 GLY A N 1
ATOM 596 C CA . GLY A 1 75 ? -1.079 7.815 -10.136 1.00 80.38 75 GLY A CA 1
ATOM 597 C C . GLY A 1 75 ? -1.556 8.647 -11.334 1.00 80.38 75 GLY A C 1
ATOM 598 O O . GLY A 1 75 ? -2.396 9.523 -11.128 1.00 80.38 75 GLY A O 1
ATOM 599 N N . GLU A 1 76 ? -1.007 8.425 -12.536 1.00 72.88 76 GLU A N 1
ATOM 600 C CA . GLU A 1 76 ? -1.287 9.198 -13.767 1.00 72.88 76 GLU A CA 1
ATOM 601 C C . GLU A 1 76 ? -2.432 8.616 -14.616 1.00 72.88 76 GLU A C 1
ATOM 603 O O . GLU A 1 76 ? -2.564 7.371 -14.692 1.00 72.88 76 GLU A O 1
#

pLDDT: mean 78.42, std 15.47, range [35.88, 92.75]

Solvent-accessible surface area (backbone atoms only — not comparable to full-atom values): 4810 Å² total; per-residue (Å²): 134,84,84,81,74,65,82,76,78,62,84,73,66,74,89,72,84,66,58,65,65,52,46,50,50,42,40,72,70,51,71,75,40,44,64,48,95,86,56,59,68,64,60,52,49,54,51,50,52,53,45,47,74,73,34,90,62,50,76,88,53,42,54,77,35,48,58,81,29,34,32,68,65,53,58,105

Radius of gyration: 14.11 Å; Cα contacts (8 Å, |Δi|>4): 66; chains: 1; bounding box: 36×25×34 Å

Mean predicted aligned error: 9.87 Å

Organism: Aphis craccivora (NCBI:txid307492)

Sequence (76 aa):
MSAYTPYEARTREPSVLIPSDDLQIARNSLTEFDGLDTDDPVWFIDNTESVLEQTRLIVAGWWRAVEPQLKGKAGE

Secondary structure (DSSP, 8-state):
------GGGGS--------HHHHHHHHHHSPPB---TTS-HHHHHHHHHHHHHHS---HHHHHHHHGGGB-GGGG-

Foldseek 3Di:
DDPPDDPVVCVCDDPPPFPPVLLVQLLVQQAADQPDPPDDVVVNVVSLVVSVVVGPDDPVCSCSSCQVRHHHPRND